Protein AF-A0A8J2JGJ3-F1 (afdb_monomer)

Foldseek 3Di:
DVPDPVQVVVVVVLVVVCVVCVPPDHRDDDDCVVVVVVCVVVVPPDPPDD

Structure (mmCIF, N/CA/C/O backbone):
data_AF-A0A8J2JGJ3-F1
#
_entry.id   AF-A0A8J2JGJ3-F1
#
loop_
_atom_site.group_PDB
_atom_site.id
_atom_site.type_symbol
_atom_site.label_atom_id
_atom_site.label_alt_id
_atom_site.label_comp_id
_atom_site.label_asym_id
_atom_site.label_entity_id
_atom_site.label_seq_id
_atom_site.pdbx_PDB_ins_code
_atom_site.Cartn_x
_atom_site.Cartn_y
_atom_site.Cartn_z
_atom_site.occupancy
_atom_site.B_iso_or_equiv
_atom_site.auth_seq_id
_atom_site.auth_comp_id
_atom_site.auth_asym_id
_atom_site.auth_atom_id
_atom_site.pdbx_PDB_model_num
ATOM 1 N N . ALA A 1 1 ? 4.459 3.386 -5.548 1.00 75.69 1 ALA A N 1
ATOM 2 C CA . ALA A 1 1 ? 5.344 3.935 -6.581 1.00 75.69 1 ALA A CA 1
ATOM 3 C C . ALA A 1 1 ? 4.909 5.346 -6.985 1.00 75.69 1 ALA A C 1
ATOM 5 O O . ALA A 1 1 ? 3.829 5.497 -7.561 1.00 75.69 1 ALA A O 1
ATOM 6 N N . PRO A 1 2 ? 5.712 6.390 -6.708 1.00 75.31 2 PRO A N 1
ATOM 7 C CA . PRO A 1 2 ? 5.395 7.781 -7.064 1.00 75.31 2 PRO A CA 1
ATOM 8 C C . PRO A 1 2 ? 5.354 8.037 -8.582 1.00 75.31 2 PRO A C 1
ATOM 10 O O . PRO A 1 2 ? 4.820 9.056 -9.023 1.00 75.31 2 PRO A O 1
ATOM 13 N N . TRP A 1 3 ? 5.872 7.113 -9.391 1.00 84.19 3 TRP A N 1
ATOM 14 C CA . TRP A 1 3 ? 5.854 7.160 -10.856 1.00 84.19 3 TRP A CA 1
ATOM 15 C C . TRP A 1 3 ? 4.670 6.402 -11.484 1.00 84.19 3 TRP A C 1
ATOM 17 O O . TRP A 1 3 ? 4.367 6.597 -12.657 1.00 84.19 3 TRP A O 1
ATOM 27 N N . CYS A 1 4 ? 3.957 5.568 -10.724 1.00 87.12 4 CYS A N 1
ATOM 28 C CA . CYS A 1 4 ? 2.868 4.748 -11.250 1.00 87.12 4 CYS A CA 1
ATOM 29 C C . CYS A 1 4 ? 1.584 5.578 -11.433 1.00 87.12 4 CYS A C 1
ATOM 31 O O . CYS A 1 4 ? 0.875 5.874 -10.468 1.00 87.12 4 CYS A O 1
ATOM 33 N N . GLY A 1 5 ? 1.264 5.940 -12.680 1.00 87.19 5 GLY A N 1
ATOM 34 C CA . GLY A 1 5 ? 0.058 6.706 -13.024 1.00 87.19 5 GLY A CA 1
ATOM 35 C C . GLY A 1 5 ? -1.241 6.012 -12.599 1.00 87.19 5 GLY A C 1
ATOM 36 O O . GLY A 1 5 ? -2.071 6.625 -11.935 1.00 87.19 5 GLY A O 1
ATOM 37 N N . HIS A 1 6 ? -1.374 4.709 -12.875 1.00 89.12 6 HIS A N 1
ATOM 38 C CA . HIS A 1 6 ? -2.545 3.920 -12.467 1.00 89.12 6 HIS A CA 1
ATOM 39 C C . HIS A 1 6 ? -2.738 3.893 -10.946 1.00 89.12 6 HIS A C 1
ATOM 41 O O . HIS A 1 6 ? -3.862 3.972 -10.458 1.00 89.12 6 HIS A O 1
ATOM 47 N N . CYS A 1 7 ? -1.640 3.847 -10.190 1.00 90.31 7 CYS A N 1
ATOM 48 C CA . CYS A 1 7 ? -1.674 3.881 -8.734 1.00 90.31 7 CYS A CA 1
ATOM 49 C C . CYS A 1 7 ? -2.202 5.221 -8.217 1.00 90.31 7 CYS A C 1
ATOM 51 O O . CYS A 1 7 ? -2.982 5.241 -7.271 1.00 90.31 7 CYS A O 1
ATOM 53 N N . LYS A 1 8 ? -1.809 6.339 -8.845 1.00 89.12 8 LYS A N 1
ATOM 54 C CA . LYS A 1 8 ? -2.293 7.678 -8.471 1.00 89.12 8 LYS A CA 1
ATOM 55 C C . LYS A 1 8 ? -3.792 7.820 -8.702 1.00 89.12 8 LYS A C 1
ATOM 57 O O . LYS A 1 8 ? -4.484 8.334 -7.829 1.00 89.12 8 LYS A O 1
ATOM 62 N N . THR A 1 9 ? -4.291 7.338 -9.840 1.00 90.81 9 THR A N 1
ATOM 63 C CA . THR A 1 9 ? -5.729 7.352 -10.135 1.00 90.81 9 THR A CA 1
ATOM 64 C C . THR A 1 9 ? -6.500 6.486 -9.140 1.00 90.81 9 THR A C 1
ATOM 66 O O . THR A 1 9 ? -7.483 6.941 -8.564 1.00 90.81 9 THR A O 1
ATOM 69 N N . PHE A 1 10 ? -6.012 5.273 -8.867 1.00 91.12 10 PHE A N 1
ATOM 70 C CA . PHE A 1 10 ? -6.658 4.345 -7.940 1.00 91.12 10 PHE A CA 1
ATOM 71 C C . PHE A 1 10 ? -6.635 4.819 -6.478 1.00 91.12 10 PHE A C 1
ATOM 73 O O . PHE A 1 10 ? -7.572 4.551 -5.729 1.00 91.12 10 PHE A O 1
ATOM 80 N N . ALA A 1 11 ? -5.599 5.556 -6.064 1.00 90.94 11 ALA A N 1
ATOM 81 C CA . ALA A 1 11 ? -5.426 5.991 -4.679 1.00 90.94 11 ALA A CA 1
ATOM 82 C C . ALA A 1 11 ? -6.631 6.775 -4.131 1.00 90.94 11 ALA A C 1
ATOM 84 O O . ALA A 1 11 ? -6.980 6.608 -2.962 1.00 90.94 11 ALA A O 1
ATOM 85 N N . SER A 1 12 ? -7.289 7.598 -4.957 1.00 91.12 12 SER A N 1
ATOM 86 C CA . SER A 1 12 ? -8.457 8.374 -4.520 1.00 91.12 12 SER A CA 1
ATOM 87 C C . SER A 1 12 ? -9.643 7.475 -4.169 1.00 91.12 12 SER A C 1
ATOM 89 O O . SER A 1 12 ? -10.239 7.622 -3.100 1.00 91.12 12 SER A O 1
ATOM 91 N N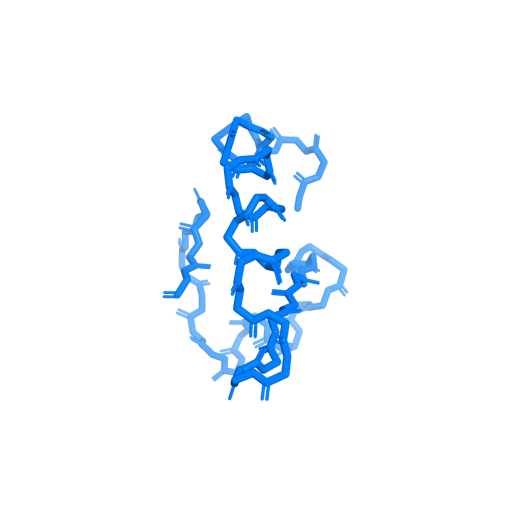 . ASP A 1 13 ? -9.968 6.513 -5.030 1.00 92.75 13 ASP A N 1
ATOM 92 C CA . ASP A 1 13 ? -11.086 5.601 -4.792 1.00 92.75 13 ASP A CA 1
ATOM 93 C C . ASP A 1 13 ? -10.769 4.595 -3.684 1.00 92.75 13 ASP A C 1
ATOM 95 O O . ASP A 1 13 ? -11.625 4.307 -2.845 1.00 92.75 13 ASP A O 1
ATOM 99 N N . TYR A 1 14 ? -9.513 4.154 -3.587 1.00 93.19 14 TYR A N 1
ATOM 100 C CA . TYR A 1 14 ? -9.057 3.305 -2.491 1.00 93.19 14 TYR A CA 1
ATOM 101 C C . TYR A 1 14 ? -9.143 4.013 -1.127 1.00 93.19 14 TYR A C 1
ATOM 103 O O . TYR A 1 14 ? -9.535 3.401 -0.135 1.00 93.19 14 TYR A O 1
ATOM 111 N N . ALA A 1 15 ? -8.880 5.324 -1.063 1.00 93.38 15 ALA A N 1
ATOM 112 C CA . ALA A 1 15 ? -9.061 6.115 0.158 1.00 93.38 15 ALA A CA 1
ATOM 113 C C . ALA A 1 15 ? -10.542 6.255 0.570 1.00 93.38 15 ALA A C 1
ATOM 115 O O . ALA A 1 15 ? -10.869 6.200 1.763 1.00 93.38 15 ALA A O 1
ATOM 116 N N . LYS A 1 16 ? -11.461 6.384 -0.399 1.00 94.75 16 LYS A N 1
ATOM 117 C CA . LYS A 1 16 ? -12.911 6.362 -0.125 1.00 94.75 16 LYS A CA 1
ATOM 118 C C . LYS A 1 16 ? -13.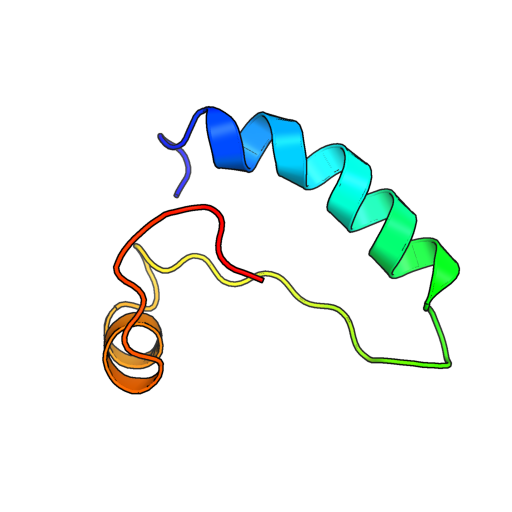335 5.001 0.427 1.00 94.75 16 LYS A C 1
ATOM 120 O O . LYS A 1 16 ? -14.039 4.948 1.434 1.00 94.75 16 LYS A O 1
ATOM 125 N N . ALA A 1 17 ? -12.855 3.913 -0.178 1.00 93.31 17 ALA A N 1
ATOM 126 C CA . ALA A 1 17 ? -13.113 2.556 0.296 1.00 93.31 17 ALA A CA 1
ATOM 127 C C . ALA A 1 17 ? -12.566 2.331 1.716 1.00 93.31 17 ALA A C 1
ATOM 129 O O . ALA A 1 17 ? -13.280 1.809 2.570 1.00 93.31 17 ALA A O 1
ATOM 130 N N . ALA A 1 18 ? -11.35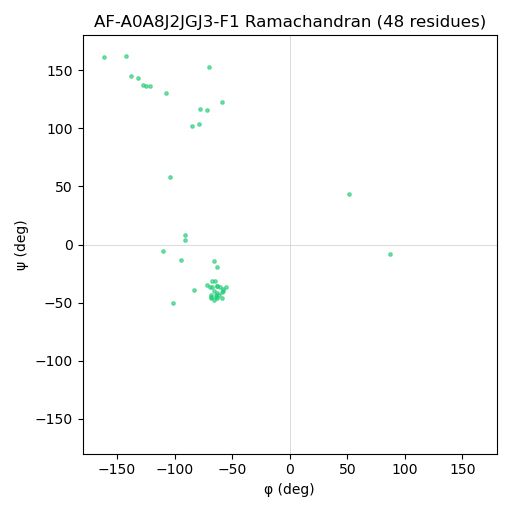0 2.803 2.009 1.00 94.56 18 ALA A N 1
ATOM 131 C CA . ALA A 1 18 ? -10.762 2.739 3.348 1.00 94.56 18 ALA A CA 1
ATOM 132 C C . ALA A 1 18 ? -11.628 3.446 4.402 1.00 94.56 18 ALA A C 1
ATOM 134 O O . ALA A 1 18 ? -11.782 2.956 5.520 1.00 94.56 18 ALA A O 1
ATOM 135 N N . THR A 1 19 ? -12.230 4.580 4.033 1.00 94.62 19 THR A N 1
ATOM 136 C CA . THR A 1 19 ? -13.150 5.312 4.911 1.00 94.62 19 THR A CA 1
ATOM 137 C C . THR A 1 19 ? -14.444 4.532 5.140 1.00 94.62 19 THR A C 1
ATOM 139 O O . THR A 1 19 ? -14.882 4.407 6.281 1.00 94.62 19 THR A O 1
ATOM 142 N N . ALA A 1 20 ? -15.030 3.969 4.081 1.00 95.12 20 ALA A N 1
ATOM 143 C CA . ALA A 1 20 ? -16.262 3.185 4.166 1.00 95.12 20 ALA A CA 1
ATOM 144 C C . ALA A 1 20 ? -16.097 1.883 4.972 1.00 95.12 20 ALA A C 1
ATOM 146 O O . ALA A 1 20 ? -17.030 1.446 5.638 1.00 95.12 20 ALA A O 1
ATOM 147 N N . LEU A 1 21 ? -14.906 1.278 4.939 1.00 94.94 21 LEU A N 1
ATOM 148 C CA . LEU A 1 21 ? -14.591 0.019 5.625 1.00 94.94 21 LEU A CA 1
ATOM 149 C C . LEU A 1 21 ? -14.045 0.212 7.048 1.00 94.94 21 LEU A C 1
ATOM 151 O O . LEU A 1 21 ? -13.689 -0.766 7.716 1.00 94.94 21 LEU A O 1
ATOM 1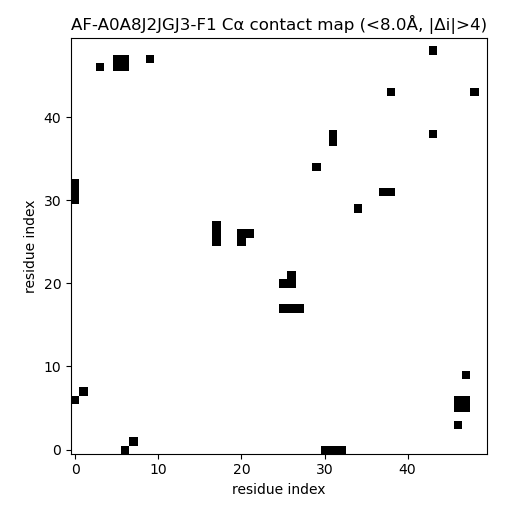55 N N . LYS A 1 22 ? -13.980 1.456 7.536 1.00 93.56 22 LYS A N 1
ATOM 156 C CA . LYS A 1 22 ? -13.434 1.774 8.857 1.00 93.56 22 LYS A CA 1
ATOM 157 C C . LYS A 1 22 ? -14.207 1.038 9.955 1.00 93.56 22 LYS A C 1
ATOM 159 O O . LYS A 1 22 ? -15.412 1.199 10.101 1.00 93.56 22 LYS A O 1
ATOM 164 N N . GLY A 1 23 ? -13.489 0.250 10.755 1.00 93.50 23 GLY A N 1
ATOM 165 C CA . GLY A 1 23 ? -14.066 -0.552 11.842 1.00 93.50 23 GLY A CA 1
ATOM 166 C C . GLY A 1 23 ? -14.573 -1.935 11.420 1.00 93.50 23 GLY A C 1
ATOM 167 O O . GLY A 1 23 ? -14.862 -2.745 12.293 1.00 93.50 23 GLY A O 1
ATOM 168 N N . VAL A 1 24 ? -14.612 -2.232 10.116 1.00 95.75 24 VAL A N 1
ATOM 169 C CA . VAL A 1 24 ? -14.945 -3.564 9.585 1.00 95.75 24 VAL A CA 1
ATOM 170 C C . VAL A 1 24 ? -13.672 -4.294 9.162 1.00 95.75 24 VAL A C 1
ATOM 172 O O . VAL A 1 24 ? -13.434 -5.422 9.584 1.00 95.75 24 VAL A O 1
ATOM 175 N N . VAL A 1 25 ? -12.817 -3.635 8.373 1.00 93.75 25 VAL A N 1
ATOM 176 C CA . VAL A 1 25 ? -11.546 -4.192 7.888 1.00 93.75 25 VAL A CA 1
ATOM 177 C C . VAL A 1 25 ? -10.452 -3.130 7.969 1.00 93.75 25 VAL A C 1
ATOM 179 O O . VAL A 1 25 ? -10.694 -1.940 7.768 1.0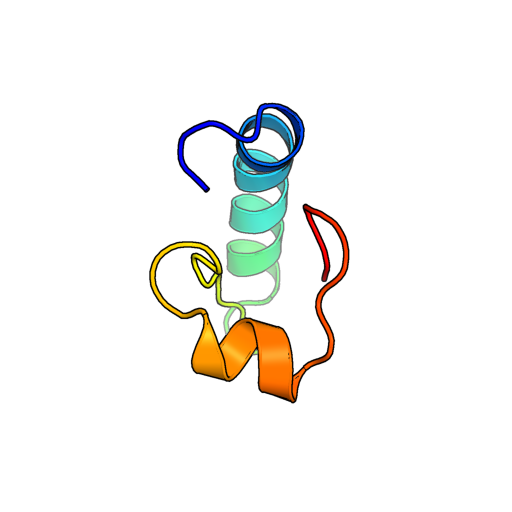0 93.75 25 VAL A O 1
ATOM 182 N N . LYS A 1 26 ? -9.222 -3.553 8.275 1.00 93.50 26 LYS A N 1
ATOM 183 C CA . LYS A 1 26 ? -8.048 -2.679 8.202 1.00 93.50 26 LYS A CA 1
ATOM 184 C C . LYS A 1 26 ? -7.625 -2.538 6.746 1.00 93.50 26 LYS A C 1
ATOM 186 O O . LYS A 1 26 ? -7.223 -3.516 6.127 1.00 93.50 26 LYS A O 1
ATOM 191 N N . VAL A 1 27 ? -7.696 -1.319 6.229 1.00 94.19 27 VAL A N 1
ATOM 192 C CA . VAL A 1 27 ? -7.266 -0.986 4.870 1.00 94.19 27 VAL A CA 1
ATOM 193 C C . VAL A 1 27 ? -5.965 -0.196 4.951 1.00 94.19 27 VAL A C 1
ATOM 195 O O . VAL A 1 27 ? -5.864 0.761 5.718 1.00 94.19 27 VAL A O 1
ATOM 198 N N . GLY A 1 28 ? -4.967 -0.613 4.175 1.00 91.94 28 GLY A N 1
ATOM 199 C CA . GLY A 1 28 ? -3.653 0.018 4.110 1.00 91.94 28 GLY A CA 1
ATOM 200 C C . GLY A 1 28 ? -3.106 0.016 2.688 1.00 91.94 28 GLY A C 1
ATOM 201 O O . GLY A 1 28 ? -3.587 -0.722 1.827 1.00 91.94 28 GLY A O 1
ATOM 202 N N . ALA A 1 29 ? -2.109 0.863 2.451 1.00 91.38 29 ALA A N 1
ATOM 203 C CA . ALA A 1 29 ? -1.378 0.946 1.195 1.00 91.38 29 ALA A CA 1
ATOM 204 C C . ALA A 1 29 ? 0.119 0.843 1.490 1.00 91.38 29 ALA A C 1
ATOM 206 O O . ALA A 1 29 ? 0.603 1.457 2.440 1.00 91.38 29 ALA A O 1
ATOM 207 N N . VAL A 1 30 ? 0.842 0.076 0.674 1.00 91.50 30 VAL A N 1
ATOM 208 C CA . VAL A 1 30 ? 2.294 -0.092 0.791 1.00 91.50 30 VAL A CA 1
ATOM 209 C C . VAL A 1 30 ? 2.958 0.340 -0.507 1.00 91.50 30 VAL A C 1
ATOM 211 O O . VAL A 1 30 ? 2.494 0.008 -1.601 1.00 91.50 30 VAL A O 1
ATOM 214 N N . ASN A 1 31 ? 4.059 1.081 -0.394 1.00 91.25 31 ASN A N 1
ATOM 215 C CA . ASN A 1 31 ? 4.890 1.402 -1.538 1.00 91.25 31 ASN A CA 1
ATOM 216 C C . ASN A 1 31 ? 5.894 0.274 -1.801 1.00 91.25 31 ASN A C 1
ATOM 218 O O . ASN A 1 31 ? 6.929 0.189 -1.153 1.00 91.25 31 ASN A O 1
ATOM 222 N N . ALA A 1 32 ? 5.605 -0.562 -2.792 1.00 90.38 32 ALA A N 1
ATOM 223 C CA . ALA A 1 32 ? 6.470 -1.677 -3.175 1.00 90.38 32 ALA A CA 1
ATOM 224 C C . ALA A 1 32 ? 7.868 -1.272 -3.689 1.00 90.38 32 ALA A C 1
ATOM 226 O O . ALA A 1 32 ? 8.761 -2.114 -3.678 1.00 90.38 32 ALA A O 1
ATOM 227 N N . ASP A 1 33 ? 8.076 -0.017 -4.118 1.00 88.94 33 ASP A N 1
ATOM 228 C CA . ASP A 1 33 ? 9.418 0.464 -4.498 1.00 88.94 33 ASP A CA 1
ATOM 229 C C . ASP A 1 33 ? 10.335 0.598 -3.274 1.00 88.94 33 ASP A C 1
ATOM 231 O O . ASP A 1 33 ? 11.536 0.344 -3.365 1.00 88.94 33 ASP A O 1
ATOM 235 N N . GLU A 1 34 ? 9.756 1.015 -2.144 1.00 91.94 34 GLU A N 1
ATOM 236 C CA . GLU A 1 34 ? 10.444 1.158 -0.858 1.00 91.94 34 GLU A CA 1
ATOM 237 C C . GLU A 1 34 ? 10.502 -0.195 -0.133 1.00 91.94 34 GLU A C 1
ATOM 239 O O . GLU A 1 34 ? 11.535 -0.570 0.411 1.00 91.94 34 GLU A O 1
ATOM 244 N N . GLU A 1 35 ? 9.424 -0.978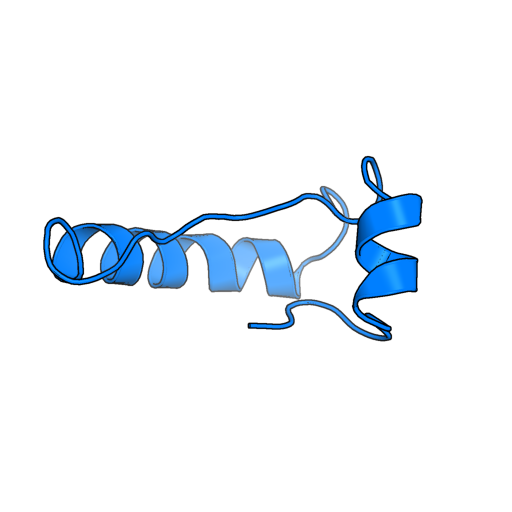 -0.213 1.00 92.88 35 GLU A N 1
ATOM 245 C CA . GLU A 1 35 ? 9.257 -2.262 0.476 1.00 92.88 35 GLU A CA 1
ATOM 246 C C . GLU A 1 35 ? 9.433 -3.462 -0.471 1.00 92.88 35 GLU A C 1
ATOM 248 O O . GLU A 1 35 ? 8.543 -4.304 -0.630 1.00 92.88 35 GLU A O 1
ATOM 253 N N . GLN A 1 36 ? 10.597 -3.563 -1.116 1.00 91.75 36 GLN A N 1
ATOM 254 C CA . GLN A 1 36 ? 10.868 -4.591 -2.136 1.00 91.75 36 GLN A CA 1
ATOM 255 C C . GLN A 1 36 ? 10.816 -6.024 -1.585 1.00 91.75 36 GLN A C 1
ATOM 257 O O . GLN A 1 36 ? 10.351 -6.942 -2.268 1.00 91.75 36 GLN A O 1
ATOM 262 N N . SER A 1 37 ? 11.255 -6.224 -0.339 1.00 94.12 37 SER A N 1
ATOM 263 C CA . SER A 1 37 ? 11.188 -7.523 0.344 1.00 94.12 37 SER A CA 1
ATOM 264 C C . SER A 1 37 ? 9.741 -7.974 0.537 1.00 94.12 37 SER A C 1
ATOM 266 O O . SER A 1 37 ? 9.416 -9.132 0.280 1.00 94.12 37 SER A O 1
ATOM 268 N N . LEU A 1 38 ? 8.857 -7.047 0.919 1.00 93.44 38 LEU A N 1
ATOM 269 C 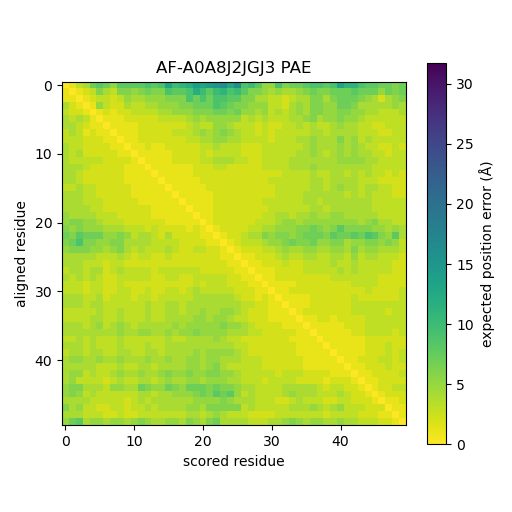CA . LEU A 1 38 ? 7.430 -7.314 1.078 1.00 93.44 38 LEU A CA 1
ATOM 270 C C . LEU A 1 38 ? 6.780 -7.592 -0.281 1.00 93.44 38 LEU A C 1
ATOM 272 O O . LEU A 1 38 ? 6.060 -8.575 -0.441 1.00 93.44 38 LEU A O 1
ATOM 276 N N . ALA A 1 39 ? 7.084 -6.771 -1.287 1.00 92.50 39 ALA A N 1
ATOM 277 C CA . ALA A 1 39 ? 6.590 -6.966 -2.646 1.00 92.50 39 ALA A CA 1
ATOM 278 C C . ALA A 1 39 ? 6.992 -8.339 -3.212 1.00 92.50 39 ALA A C 1
ATOM 280 O O . ALA A 1 39 ? 6.169 -9.019 -3.823 1.00 92.50 39 ALA A O 1
ATOM 281 N N . SER A 1 40 ? 8.224 -8.781 -2.945 1.00 93.12 40 SER A N 1
ATOM 282 C CA . SER A 1 40 ? 8.715 -10.108 -3.333 1.00 93.12 40 SER A CA 1
ATOM 283 C C . SER A 1 40 ? 8.015 -11.226 -2.562 1.00 93.12 40 SER A C 1
ATOM 285 O O . SER A 1 40 ? 7.594 -12.211 -3.165 1.00 93.12 40 SER A O 1
ATOM 287 N N . GLN A 1 41 ? 7.833 -11.062 -1.247 1.00 95.81 41 GLN A N 1
ATOM 288 C CA . GLN A 1 41 ? 7.141 -12.030 -0.392 1.00 95.81 41 GLN A CA 1
ATOM 289 C C . GLN A 1 41 ? 5.703 -12.290 -0.859 1.00 95.81 41 GLN A C 1
ATOM 291 O O . GLN A 1 41 ? 5.261 -13.437 -0.870 1.00 95.81 41 GLN A O 1
ATOM 296 N N . TYR A 1 42 ? 4.991 -11.243 -1.279 1.00 93.31 42 TYR A N 1
ATOM 297 C CA . TYR A 1 42 ? 3.634 -11.349 -1.825 1.00 93.31 42 TYR A CA 1
ATOM 298 C C . TYR A 1 42 ? 3.601 -11.524 -3.350 1.00 93.31 42 TYR A C 1
ATOM 300 O O . TYR A 1 42 ? 2.524 -11.500 -3.943 1.00 93.31 42 TYR A O 1
ATOM 308 N N . ASN A 1 43 ? 4.758 -11.737 -3.991 1.00 93.25 43 ASN A N 1
ATOM 309 C CA . ASN A 1 43 ? 4.889 -11.986 -5.428 1.00 93.25 43 ASN A CA 1
ATOM 310 C C . ASN A 1 43 ? 4.160 -10.931 -6.288 1.00 93.25 43 ASN A C 1
ATOM 312 O O . ASN A 1 43 ? 3.462 -11.258 -7.252 1.00 93.25 43 ASN A O 1
ATOM 316 N N . ILE A 1 44 ? 4.308 -9.656 -5.924 1.00 90.81 44 ILE A N 1
ATOM 317 C CA . ILE A 1 44 ? 3.704 -8.531 -6.637 1.00 90.81 44 ILE A CA 1
ATOM 318 C C . ILE A 1 44 ? 4.431 -8.336 -7.970 1.00 90.81 44 ILE A C 1
ATOM 320 O O . ILE A 1 44 ? 5.615 -8.011 -8.007 1.00 90.81 44 ILE A O 1
ATOM 324 N N . LYS A 1 45 ? 3.710 -8.532 -9.078 1.00 88.00 45 LYS A N 1
ATOM 325 C CA . LYS A 1 45 ? 4.250 -8.440 -10.450 1.00 88.00 45 LYS A CA 1
ATOM 326 C C . LYS A 1 45 ? 3.743 -7.233 -11.238 1.00 88.00 45 LYS A C 1
ATOM 328 O O . LYS A 1 45 ? 4.172 -7.017 -12.367 1.00 88.00 45 LYS A O 1
ATOM 333 N N . GLY A 1 46 ? 2.812 -6.468 -10.674 1.00 87.69 46 GLY A N 1
ATOM 334 C CA . GLY A 1 46 ? 2.176 -5.342 -11.347 1.00 87.69 46 GLY A CA 1
ATOM 335 C C . GLY A 1 46 ? 1.517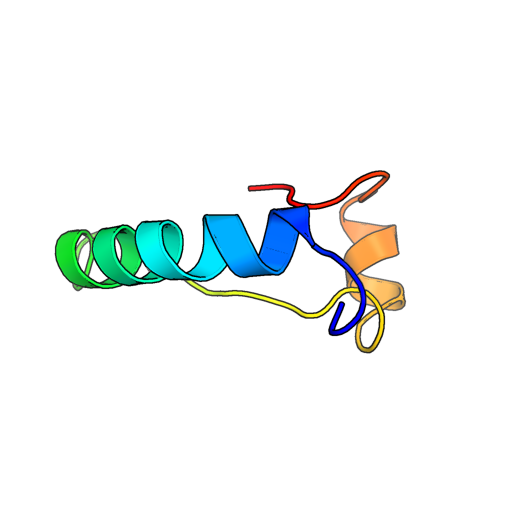 -4.385 -10.363 1.00 87.69 46 GLY A C 1
ATOM 336 O O . GLY A 1 46 ? 1.257 -4.735 -9.210 1.00 87.69 46 GLY A O 1
ATOM 337 N N . PHE A 1 47 ? 1.256 -3.163 -10.823 1.00 89.06 47 PHE A N 1
ATOM 338 C CA . PHE A 1 47 ? 0.665 -2.115 -10.000 1.00 89.06 47 PHE A CA 1
ATOM 339 C C . PHE A 1 47 ? -0.513 -1.424 -10.701 1.00 89.06 47 PHE A C 1
ATOM 341 O O . PHE A 1 47 ? -0.419 -1.141 -11.900 1.00 89.06 47 PHE A O 1
AT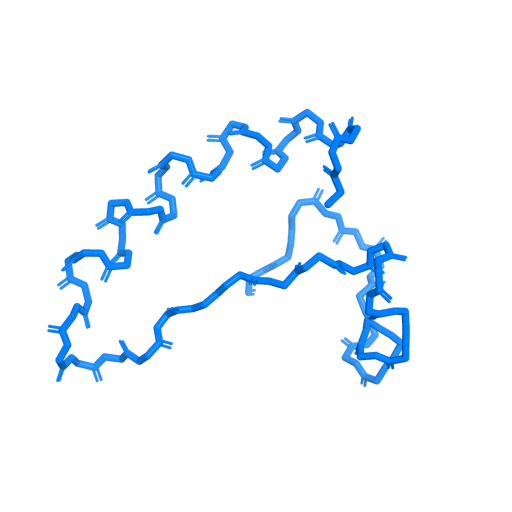OM 348 N N . PRO A 1 48 ? -1.570 -1.053 -9.954 1.00 89.56 48 PRO A N 1
ATOM 349 C CA . PRO A 1 48 ? -1.839 -1.430 -8.560 1.00 89.56 48 PRO A CA 1
ATOM 350 C C . PRO A 1 48 ? -2.214 -2.922 -8.419 1.00 89.56 48 PRO A C 1
ATOM 352 O O . PRO A 1 48 ? -2.742 -3.515 -9.352 1.00 89.56 48 PRO A O 1
ATOM 355 N N . THR A 1 49 ? -1.948 -3.508 -7.249 1.00 90.19 49 THR A N 1
ATOM 356 C CA . THR A 1 49 ? -2.439 -4.836 -6.830 1.00 90.19 49 THR A CA 1
ATOM 357 C C . THR A 1 49 ? -3.159 -4.656 -5.489 1.00 90.19 49 THR A C 1
ATOM 359 O O . THR A 1 49 ? -2.658 -3.910 -4.646 1.00 90.19 49 THR A O 1
ATOM 362 N N . VAL A 1 50 ? -4.323 -5.289 -5.315 1.00 86.38 50 VAL A N 1
ATOM 363 C CA . VAL A 1 50 ? -5.183 -5.250 -4.113 1.00 86.38 50 VAL A CA 1
ATOM 364 C C . VAL A 1 50 ? -5.545 -6.652 -3.664 1.00 86.38 50 VAL A C 1
ATOM 366 O O . VAL A 1 50 ? -5.693 -7.516 -4.557 1.00 86.38 50 VAL A O 1
#

Solvent-accessible surface area (backbone atoms only — not comparable to full-atom values): 3242 Å² total; per-residue (Å²): 82,101,82,41,65,61,38,60,64,46,48,59,58,50,51,52,50,39,60,75,32,61,93,78,51,94,70,84,86,80,48,46,78,81,37,48,70,58,29,56,74,70,62,64,88,62,78,73,74,133

Mean predicted aligned error: 3.27 Å

Nearest PDB structures (foldseek):
  5hr1-assembly7_G  TM=9.322E-01  e=8.163E-02  Escherichia coli O157:H7
  3die-assembly1_B  TM=9.188E-01  e=2.556E-01  Staphylococcus aureus
  7q3j-assembly2_B  TM=9.160E-01  e=1.171E+00  synthetic construct
  7q3k-assembly3_C  TM=9.183E-01  e=1.171E+00  synthetic construct

InterPro domains:
  IPR013766 Thioredoxin domain [PF00085] (1-49)
  IPR013766 Thioredoxin domain [PS51352] (1-50)

Organism: NCBI:txid39272

Sequence (50 aa):
APWCGHCKTFASDYAKAATALKGVVKVGAVNADEEQSLASQYNIKGFPTV

Radius of gyration: 11.72 Å; Cα contacts (8 Å, |Δi|>4): 22; chains: 1; bounding box: 28×20×25 Å

Secondary structure (DSSP, 8-state):
-TT-HHHHHHHHHHHHHHHHTTTTS------TTT-HHHHHHTT--SSS--

pLDDT: mean 91.04, std 4.07, range [75.31, 95.81]